Protein AF-A0A9E2HBA7-F1 (afdb_monomer)

Secondary structure (DSSP, 8-state):
--GGGGEEEEEETTEEEEEE---SSHHHHHHHHHHHHHHHHHHHHHHHHHHHH-TT--HHHHHHHHHHHHHHHHHHHHHHHHHHHHHHHHHHHHHHHHHHHHHHHH--

pLDDT: mean 90.62, std 9.42, range [51.31, 97.19]

Sequence (108 aa):
MSDDNRVIKVHIFGEDYPIRGDFDNDEDAEQFKQHVLEVARYVDQKMHEIAERSANRTPKNIAVLTVLNVADELLKLKQEREGQLSDFRQLADNLADRIDEKLLSASG

Mean predicted aligned error: 7.45 Å

Solvent-accessible surface area (backbone atoms only — not comparable to full-atom values): 6240 Å² total; per-residue (Å²): 134,65,77,69,83,34,53,47,80,41,73,42,87,93,43,79,44,82,44,77,62,88,66,95,50,72,68,52,44,52,52,49,50,53,50,52,53,51,51,35,52,52,52,29,50,46,36,52,58,50,48,76,76,38,88,93,67,53,72,68,58,37,52,53,51,36,51,51,51,56,50,50,53,52,51,50,55,49,51,54,50,52,52,53,52,50,55,51,49,53,51,51,52,56,51,49,54,55,50,52,53,51,56,58,67,73,75,112

Foldseek 3Di:
DDQVLQWDWAAAPNDIDTDGHDDDDPVVSVVVNVVVNVVRVVLRVQLVVQPVVDPPDDSVVSSVVSVVVVVVVVVVVVVVVVVVVVVVVVVVVVVVVVVVVVVVVVVD

Radius of gyration: 24.05 Å; Cα contacts (8 Å, |Δi|>4): 56; chains: 1; bounding box: 61×29×68 Å

Structure (mmCIF, N/CA/C/O backbone):
data_AF-A0A9E2HBA7-F1
#
_entry.id   AF-A0A9E2HBA7-F1
#
loop_
_atom_site.group_PDB
_atom_site.id
_atom_site.type_symbol
_atom_site.label_atom_id
_atom_site.label_alt_id
_atom_site.label_comp_id
_atom_site.label_asym_id
_atom_site.label_entity_id
_atom_site.label_seq_id
_atom_site.pdbx_PDB_ins_code
_atom_site.Cartn_x
_atom_site.Cartn_y
_atom_site.Cartn_z
_atom_site.occupancy
_atom_site.B_iso_or_equiv
_atom_site.auth_seq_id
_atom_site.auth_comp_id
_atom_site.auth_asym_id
_atom_site.auth_atom_id
_atom_site.pdbx_PDB_model_num
ATOM 1 N N . MET A 1 1 ? 24.993 16.501 6.625 1.00 53.78 1 MET A N 1
ATOM 2 C CA . MET A 1 1 ? 24.444 15.321 5.931 1.00 53.78 1 MET A CA 1
ATOM 3 C C . MET A 1 1 ? 24.306 15.674 4.460 1.00 53.78 1 MET A C 1
ATOM 5 O O . MET A 1 1 ? 23.667 16.675 4.166 1.00 53.78 1 MET A O 1
ATOM 9 N N . SER A 1 2 ? 24.980 14.958 3.561 1.00 57.50 2 SER A N 1
ATOM 10 C CA . SER A 1 2 ? 24.889 15.209 2.114 1.00 57.50 2 SER A CA 1
ATOM 11 C C . SER A 1 2 ? 23.561 14.678 1.566 1.00 57.50 2 SER A C 1
ATOM 13 O O . SER A 1 2 ? 23.094 13.637 2.025 1.00 57.50 2 SER A O 1
ATOM 15 N N . ASP A 1 3 ? 22.982 15.366 0.580 1.00 63.34 3 ASP A N 1
ATOM 16 C CA . ASP A 1 3 ? 21.692 15.030 -0.051 1.00 63.34 3 ASP A CA 1
ATOM 17 C C . ASP A 1 3 ? 21.604 13.576 -0.564 1.00 63.34 3 ASP A C 1
ATOM 19 O O . ASP A 1 3 ? 20.527 12.983 -0.564 1.00 63.34 3 ASP A O 1
ATOM 23 N N . ASP A 1 4 ? 22.736 12.974 -0.941 1.00 67.94 4 ASP A N 1
ATOM 24 C CA . ASP A 1 4 ? 22.803 11.592 -1.434 1.00 67.94 4 ASP A CA 1
ATOM 25 C C . ASP A 1 4 ? 22.456 10.541 -0.370 1.00 67.94 4 ASP A C 1
ATOM 27 O O . ASP A 1 4 ? 21.918 9.490 -0.710 1.00 67.94 4 ASP A O 1
ATOM 31 N N . ASN A 1 5 ? 22.687 10.818 0.922 1.00 70.88 5 ASN A N 1
AT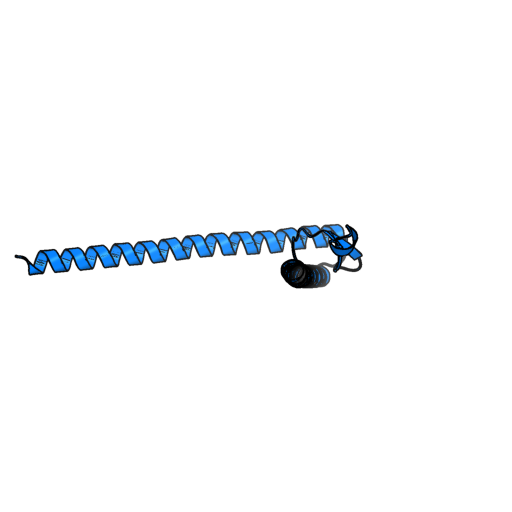OM 32 C CA . ASN A 1 5 ? 22.341 9.871 1.993 1.00 70.88 5 ASN A CA 1
ATOM 33 C C . ASN A 1 5 ? 20.827 9.820 2.272 1.00 70.88 5 ASN A C 1
ATOM 35 O O . ASN A 1 5 ? 20.367 9.022 3.082 1.00 70.88 5 ASN A O 1
ATOM 39 N N . ARG A 1 6 ? 20.048 10.684 1.607 1.00 86.62 6 ARG A N 1
ATOM 40 C CA . ARG A 1 6 ? 18.586 10.739 1.701 1.00 86.62 6 ARG A CA 1
ATOM 41 C C . ARG A 1 6 ? 17.880 10.028 0.551 1.00 86.62 6 ARG A C 1
ATOM 43 O O . ARG A 1 6 ? 16.655 10.056 0.492 1.00 86.62 6 ARG A O 1
ATOM 50 N N . VAL A 1 7 ? 18.616 9.406 -0.371 1.00 90.81 7 VAL A N 1
ATOM 51 C CA . VAL A 1 7 ? 18.039 8.727 -1.537 1.00 90.81 7 VAL A CA 1
ATOM 52 C C . VAL A 1 7 ? 18.249 7.223 -1.441 1.00 90.81 7 VAL A C 1
ATOM 54 O O . VAL A 1 7 ? 19.369 6.732 -1.327 1.00 90.81 7 VAL A O 1
ATOM 57 N N . ILE A 1 8 ? 17.154 6.480 -1.555 1.00 92.81 8 ILE A N 1
ATOM 58 C CA . ILE A 1 8 ? 17.121 5.021 -1.532 1.00 92.81 8 ILE A CA 1
ATOM 59 C C . ILE A 1 8 ? 16.681 4.541 -2.903 1.00 92.81 8 ILE A C 1
ATOM 61 O O . ILE A 1 8 ? 15.644 4.958 -3.409 1.00 92.81 8 ILE A O 1
ATOM 65 N N . LYS A 1 9 ? 17.468 3.661 -3.518 1.00 94.44 9 LYS A N 1
ATOM 66 C CA . LYS A 1 9 ? 17.089 3.027 -4.781 1.00 94.44 9 LYS A CA 1
ATOM 67 C C . LYS A 1 9 ? 16.303 1.758 -4.492 1.00 94.44 9 LYS A C 1
ATOM 69 O O . LYS A 1 9 ? 16.786 0.893 -3.764 1.00 94.44 9 LYS A O 1
ATOM 74 N N . VAL A 1 10 ? 15.118 1.656 -5.077 1.00 96.62 10 VAL A N 1
ATOM 75 C CA . VAL A 1 10 ? 14.290 0.448 -5.054 1.00 96.62 10 VAL A CA 1
ATOM 76 C C . VAL A 1 10 ? 14.170 -0.114 -6.462 1.00 96.62 10 VAL A C 1
ATOM 78 O O . VAL A 1 10 ? 14.117 0.653 -7.418 1.00 96.62 10 VAL A O 1
ATOM 81 N N . HIS A 1 11 ? 14.114 -1.436 -6.583 1.00 95.75 11 HIS A N 1
ATOM 82 C CA . HIS A 1 11 ? 13.899 -2.126 -7.851 1.00 95.75 11 HIS A CA 1
ATOM 83 C C . HIS A 1 11 ? 12.459 -2.635 -7.897 1.00 95.75 11 HIS A C 1
ATOM 85 O O . HIS A 1 11 ? 12.057 -3.384 -7.006 1.00 95.75 11 HIS A O 1
ATOM 91 N N . ILE A 1 12 ? 11.677 -2.193 -8.881 1.00 96.81 12 ILE A N 1
ATOM 92 C CA . ILE A 1 12 ? 10.263 -2.547 -9.030 1.00 96.81 12 ILE A CA 1
ATOM 93 C C . ILE A 1 12 ? 9.999 -2.865 -10.499 1.00 96.81 12 ILE A C 1
ATOM 95 O O . ILE A 1 12 ? 10.188 -2.019 -11.372 1.00 96.81 12 ILE A O 1
ATOM 99 N N . PHE A 1 13 ? 9.536 -4.081 -10.770 1.00 95.19 13 PHE A N 1
ATOM 100 C CA . PHE A 1 13 ? 9.097 -4.550 -12.082 1.00 95.19 13 PHE A CA 1
ATOM 101 C C . PHE A 1 13 ? 10.119 -4.303 -13.206 1.00 95.19 13 PHE A C 1
ATOM 103 O O . PHE A 1 13 ? 9.773 -3.896 -14.317 1.00 95.19 13 PHE A O 1
ATOM 110 N N . GLY A 1 14 ? 11.397 -4.550 -12.908 1.00 93.06 14 GLY A N 1
ATOM 111 C CA . GLY A 1 14 ? 12.506 -4.407 -13.853 1.00 93.06 14 GLY A CA 1
ATOM 112 C C . GLY A 1 14 ? 13.086 -2.995 -13.973 1.00 93.06 14 GLY A C 1
ATOM 113 O O . GLY A 1 14 ? 14.016 -2.805 -14.756 1.00 93.06 14 GLY A O 1
ATOM 114 N N . GLU A 1 15 ? 12.588 -2.020 -13.209 1.00 94.81 15 GLU A N 1
ATOM 115 C CA . GLU A 1 15 ? 13.074 -0.637 -13.220 1.00 94.81 15 GLU A CA 1
ATOM 116 C C . GLU A 1 15 ? 13.547 -0.177 -11.832 1.00 94.81 15 GLU A C 1
ATOM 118 O O . GLU A 1 15 ? 12.966 -0.527 -10.804 1.00 94.81 15 GLU A O 1
ATOM 123 N N . ASP A 1 16 ? 14.610 0.634 -11.805 1.00 95.69 16 ASP A N 1
ATOM 124 C CA . ASP A 1 16 ? 15.132 1.243 -10.579 1.00 95.69 16 ASP A CA 1
ATOM 125 C C . ASP A 1 16 ? 14.517 2.628 -10.352 1.00 95.69 16 ASP A C 1
ATOM 127 O O . ASP A 1 16 ? 14.602 3.512 -11.209 1.00 95.69 16 ASP A O 1
ATOM 131 N N . TYR A 1 17 ? 13.979 2.854 -9.155 1.00 94.50 17 TYR A N 1
ATOM 132 C CA . TYR A 1 17 ? 13.368 4.117 -8.751 1.00 94.50 17 TYR A CA 1
ATOM 133 C C . TYR A 1 17 ? 14.119 4.742 -7.565 1.00 94.50 17 TYR A C 1
ATOM 135 O O . TYR A 1 17 ? 14.287 4.091 -6.530 1.00 94.50 17 TYR A O 1
ATOM 143 N N . PRO A 1 18 ? 14.572 6.006 -7.669 1.00 95.06 18 PRO A N 1
ATOM 144 C CA . PRO A 1 18 ? 15.133 6.735 -6.539 1.00 95.06 18 PRO A CA 1
ATOM 145 C C . PRO A 1 18 ? 14.013 7.330 -5.674 1.00 95.06 18 PRO A C 1
ATOM 147 O O . PRO A 1 18 ? 13.247 8.179 -6.126 1.00 95.06 18 PRO A O 1
ATOM 150 N N . ILE A 1 19 ? 13.946 6.919 -4.411 1.00 94.38 19 ILE A N 1
ATOM 151 C CA . ILE A 1 19 ? 13.006 7.429 -3.411 1.00 94.38 19 ILE A CA 1
ATOM 152 C C . ILE A 1 19 ? 13.765 8.326 -2.441 1.00 94.38 19 ILE A C 1
ATOM 154 O O . ILE A 1 19 ? 14.740 7.898 -1.825 1.00 94.38 19 ILE A O 1
ATOM 158 N N . ARG A 1 20 ? 13.325 9.578 -2.308 1.00 93.06 20 ARG A N 1
ATOM 159 C CA . ARG A 1 20 ? 13.923 10.541 -1.380 1.00 93.06 20 ARG A CA 1
ATOM 160 C C . ARG A 1 20 ? 13.180 10.507 -0.049 1.00 93.06 20 ARG A C 1
ATOM 162 O O . ARG A 1 20 ? 11.959 10.632 -0.039 1.00 93.06 20 ARG A O 1
ATOM 169 N N . GLY A 1 21 ? 13.916 10.344 1.041 1.00 90.12 21 GLY A N 1
ATOM 170 C CA . GLY A 1 21 ? 13.404 10.453 2.401 1.00 90.12 21 GLY A CA 1
ATOM 171 C C . GLY A 1 21 ? 13.744 11.787 3.044 1.00 90.12 21 GLY A C 1
ATOM 172 O O . GLY A 1 21 ? 14.677 12.479 2.629 1.00 90.12 21 GLY A O 1
ATOM 173 N N . ASP A 1 22 ? 12.971 12.125 4.067 1.00 88.88 22 ASP A N 1
ATOM 174 C CA . ASP A 1 22 ? 13.242 13.244 4.957 1.00 88.88 22 ASP A CA 1
ATOM 175 C C . ASP A 1 22 ? 13.362 12.701 6.378 1.00 88.88 22 ASP A C 1
ATOM 177 O O . ASP A 1 22 ? 12.448 12.048 6.878 1.00 88.88 22 ASP A O 1
ATOM 181 N N . PHE A 1 23 ? 14.537 12.879 6.968 1.00 88.44 23 PHE A N 1
ATOM 182 C CA . PHE A 1 23 ? 14.883 12.364 8.285 1.00 88.44 23 PHE A CA 1
ATOM 183 C C . PHE A 1 23 ? 16.008 13.202 8.892 1.00 88.44 23 PHE A C 1
ATOM 185 O O . PHE A 1 23 ? 16.910 13.690 8.188 1.00 88.44 23 PHE A O 1
ATOM 192 N N . ASP A 1 24 ? 15.929 13.362 10.211 1.00 86.12 24 ASP A N 1
ATOM 193 C CA . ASP A 1 24 ? 16.782 14.260 10.993 1.00 86.12 24 ASP A CA 1
ATOM 194 C C . ASP A 1 24 ? 17.918 13.528 11.717 1.00 86.12 24 ASP A C 1
ATOM 196 O O . ASP A 1 24 ? 18.913 14.148 12.098 1.00 86.12 24 ASP A O 1
ATOM 200 N N . ASN A 1 25 ? 17.802 12.210 11.881 1.00 88.12 25 ASN A N 1
ATOM 201 C CA . ASN A 1 25 ? 18.791 11.362 12.539 1.00 88.12 25 ASN A CA 1
ATOM 202 C C . ASN A 1 25 ? 18.951 10.012 11.812 1.00 88.12 25 ASN A C 1
ATOM 204 O O . ASN A 1 25 ? 18.197 9.675 10.896 1.00 88.12 25 ASN A O 1
ATOM 208 N N . ASP A 1 26 ? 19.968 9.252 12.219 1.00 88.12 26 ASP A N 1
ATOM 209 C CA . ASP A 1 26 ? 20.328 7.983 11.580 1.00 88.12 26 ASP A CA 1
ATOM 210 C C . ASP A 1 26 ? 19.323 6.853 11.887 1.00 88.12 26 ASP A C 1
ATOM 212 O O . ASP A 1 26 ? 19.152 5.944 11.075 1.00 88.12 26 ASP A O 1
ATOM 216 N N . GLU A 1 27 ? 18.623 6.908 13.025 1.00 91.50 27 GLU A N 1
ATOM 217 C CA . GLU A 1 27 ? 17.604 5.912 13.389 1.00 91.50 27 GLU A CA 1
ATOM 218 C C . GLU A 1 27 ? 16.371 6.018 12.478 1.00 91.50 27 GLU A C 1
ATOM 220 O O . GLU A 1 27 ? 15.888 5.008 11.959 1.00 91.50 27 GLU A O 1
ATOM 225 N N . ASP A 1 28 ? 15.905 7.242 12.226 1.00 91.44 28 ASP A N 1
ATOM 226 C CA . ASP A 1 28 ? 14.804 7.539 11.308 1.00 91.44 28 ASP A CA 1
ATOM 227 C C . ASP A 1 28 ? 15.169 7.175 9.863 1.00 91.44 28 ASP A C 1
ATOM 229 O O . ASP A 1 28 ? 14.325 6.679 9.112 1.00 91.44 28 ASP A O 1
ATOM 233 N N . ALA A 1 29 ? 16.437 7.355 9.474 1.00 91.00 29 ALA A N 1
ATOM 234 C CA . ALA A 1 29 ? 16.937 6.956 8.159 1.00 91.00 29 ALA A CA 1
ATOM 235 C C . ALA A 1 29 ? 16.821 5.439 7.935 1.00 91.00 29 ALA A C 1
ATOM 237 O O . ALA A 1 29 ? 16.350 4.997 6.881 1.00 91.00 29 ALA A O 1
ATOM 238 N N . GLU A 1 30 ? 17.213 4.629 8.925 1.00 91.56 30 GLU A N 1
ATOM 239 C CA . GLU A 1 30 ? 17.106 3.169 8.838 1.00 91.56 30 GLU A CA 1
ATOM 240 C C . GLU A 1 30 ? 15.646 2.695 8.859 1.00 91.56 30 GLU A C 1
ATOM 242 O O . GLU A 1 30 ? 15.281 1.823 8.065 1.00 91.56 30 GLU A O 1
ATOM 247 N N . GLN A 1 31 ? 14.778 3.302 9.676 1.00 92.88 31 GLN A N 1
ATOM 248 C CA . GLN A 1 31 ? 13.340 2.995 9.665 1.00 92.88 31 GLN A CA 1
ATOM 249 C C . GLN A 1 31 ? 12.693 3.338 8.319 1.00 92.88 31 GLN A C 1
ATOM 251 O O . GLN A 1 31 ? 11.976 2.515 7.744 1.00 92.88 31 GLN A O 1
ATOM 256 N N . PHE A 1 32 ? 12.984 4.523 7.775 1.00 93.44 32 PHE A N 1
ATOM 257 C CA . PHE A 1 32 ? 12.502 4.936 6.459 1.00 93.44 32 PHE A CA 1
ATOM 258 C C . PHE A 1 32 ? 12.958 3.958 5.373 1.00 93.44 32 PHE A C 1
ATOM 260 O O . PHE A 1 32 ? 12.159 3.528 4.540 1.00 93.44 32 PHE A O 1
ATOM 267 N N . LYS A 1 33 ? 14.229 3.549 5.408 1.00 93.62 33 LYS A N 1
ATOM 268 C CA . LYS A 1 33 ? 14.786 2.579 4.465 1.00 93.62 33 LYS A CA 1
ATOM 269 C C . LYS A 1 33 ? 14.098 1.229 4.529 1.00 93.62 33 LYS A C 1
ATOM 271 O O . LYS A 1 33 ? 13.734 0.697 3.481 1.00 93.62 33 LYS A O 1
ATOM 276 N N . GLN A 1 34 ? 13.903 0.686 5.726 1.00 94.50 34 GLN A N 1
ATOM 277 C CA . GLN A 1 34 ? 13.187 -0.576 5.908 1.00 94.50 34 GLN A CA 1
ATOM 278 C C . GLN A 1 34 ? 11.759 -0.480 5.368 1.00 94.50 34 GLN A C 1
ATOM 280 O O . GLN A 1 34 ? 11.344 -1.336 4.587 1.00 94.50 34 GLN A O 1
ATOM 285 N N . HIS A 1 35 ? 11.047 0.598 5.702 1.00 95.25 35 HIS A N 1
ATOM 286 C CA . HIS A 1 35 ? 9.680 0.821 5.246 1.00 95.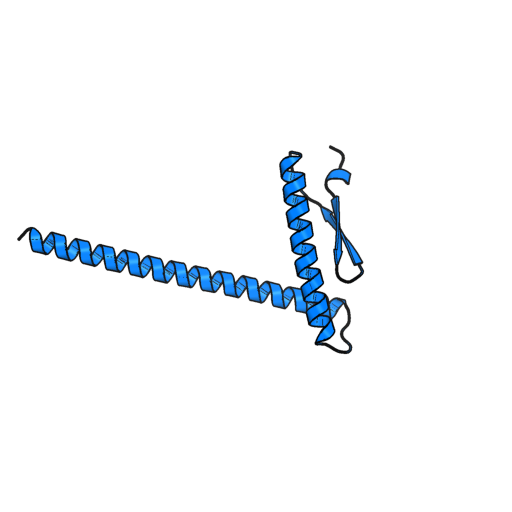25 35 HIS A CA 1
ATOM 287 C C . HIS A 1 35 ? 9.579 0.929 3.717 1.00 95.25 35 HIS A C 1
ATOM 289 O O . HIS A 1 35 ? 8.762 0.254 3.092 1.00 95.25 35 HIS A O 1
ATOM 295 N N . VAL A 1 36 ? 10.438 1.734 3.087 1.00 95.75 36 VAL A N 1
ATOM 296 C CA . VAL A 1 36 ? 10.448 1.916 1.627 1.00 95.75 36 VAL A CA 1
ATOM 297 C C . VAL A 1 36 ? 10.770 0.612 0.898 1.00 95.75 36 VAL A C 1
ATOM 299 O O . VAL A 1 36 ? 10.126 0.302 -0.105 1.00 95.75 36 VAL A O 1
ATOM 302 N N . LEU A 1 37 ? 11.724 -0.177 1.401 1.00 95.94 37 LEU A N 1
ATOM 303 C CA . LEU A 1 37 ? 12.050 -1.487 0.829 1.00 95.94 37 LEU A CA 1
ATOM 304 C C . LEU A 1 37 ? 10.881 -2.471 0.951 1.00 95.94 37 LEU A C 1
ATOM 306 O O . LEU A 1 37 ? 10.614 -3.227 0.016 1.00 95.94 37 LEU A O 1
ATOM 310 N N . GLU A 1 38 ? 10.164 -2.455 2.075 1.00 97.00 38 GLU A N 1
ATOM 311 C CA . GLU A 1 38 ? 8.983 -3.293 2.270 1.00 97.00 38 GLU A CA 1
ATOM 312 C C . GLU A 1 38 ? 7.856 -2.925 1.298 1.00 97.00 38 GLU A C 1
ATOM 314 O O . GLU A 1 38 ? 7.302 -3.808 0.638 1.00 97.00 38 GLU A O 1
ATOM 319 N N . VAL A 1 39 ? 7.561 -1.629 1.156 1.00 96.12 39 VAL A N 1
ATOM 320 C CA . VAL A 1 39 ? 6.554 -1.131 0.209 1.00 96.12 39 VAL A CA 1
ATOM 321 C C . VAL A 1 39 ? 6.941 -1.477 -1.228 1.00 96.12 39 VAL A C 1
ATOM 323 O O . VAL A 1 39 ? 6.103 -1.968 -1.983 1.00 96.12 39 VAL A O 1
ATOM 326 N N . ALA A 1 40 ? 8.206 -1.284 -1.610 1.00 96.94 40 ALA A N 1
ATOM 327 C CA . ALA A 1 40 ? 8.685 -1.630 -2.945 1.00 96.94 40 ALA A CA 1
ATOM 328 C C . ALA A 1 40 ? 8.520 -3.125 -3.243 1.00 96.94 40 ALA A C 1
ATOM 330 O O . ALA A 1 40 ? 7.986 -3.480 -4.291 1.00 96.94 40 ALA A O 1
ATOM 331 N N . ARG A 1 41 ? 8.889 -3.994 -2.292 1.00 97.19 41 ARG A N 1
ATOM 332 C CA . ARG A 1 41 ? 8.699 -5.447 -2.406 1.00 97.19 41 ARG A CA 1
ATOM 333 C C . ARG A 1 41 ? 7.225 -5.816 -2.582 1.00 97.19 41 ARG A C 1
ATOM 335 O O . ARG A 1 41 ? 6.906 -6.685 -3.387 1.00 97.19 41 ARG A O 1
ATOM 342 N N . TYR A 1 42 ? 6.329 -5.163 -1.843 1.00 96.75 42 TYR A N 1
ATOM 343 C CA . TYR A 1 42 ? 4.891 -5.397 -1.964 1.00 96.75 42 TYR A CA 1
ATOM 344 C C . TYR A 1 42 ? 4.356 -5.016 -3.350 1.00 96.75 42 TYR A C 1
ATOM 346 O O . TYR A 1 42 ? 3.623 -5.785 -3.975 1.00 96.75 42 TYR A O 1
ATOM 354 N N . VAL A 1 43 ? 4.742 -3.837 -3.846 1.00 96.56 43 VAL A N 1
ATOM 355 C CA . VAL A 1 43 ? 4.332 -3.349 -5.170 1.00 96.56 43 VAL A CA 1
ATOM 356 C C . VAL A 1 43 ? 4.882 -4.246 -6.278 1.00 96.56 43 VAL A C 1
ATOM 358 O O . VAL A 1 43 ? 4.128 -4.615 -7.178 1.00 96.56 43 VAL A O 1
ATOM 361 N N . ASP A 1 44 ? 6.156 -4.629 -6.195 1.00 97.06 44 ASP A N 1
ATOM 362 C CA . ASP A 1 44 ? 6.813 -5.524 -7.150 1.00 97.06 44 ASP A CA 1
ATOM 363 C C . ASP A 1 44 ? 6.081 -6.870 -7.257 1.00 97.06 44 ASP A C 1
ATOM 365 O O . ASP A 1 44 ? 5.661 -7.276 -8.345 1.00 97.06 44 ASP A O 1
ATOM 369 N N . GLN A 1 45 ? 5.795 -7.497 -6.111 1.00 96.69 45 GLN A N 1
ATOM 370 C CA . GLN A 1 45 ? 5.034 -8.743 -6.056 1.00 96.69 45 GLN A CA 1
ATOM 371 C C . GLN A 1 45 ? 3.644 -8.592 -6.698 1.00 96.69 45 GLN A C 1
ATOM 373 O O . GLN A 1 45 ? 3.267 -9.399 -7.549 1.00 96.69 45 GLN A O 1
ATOM 378 N N . LYS A 1 46 ? 2.889 -7.539 -6.354 1.00 95.38 46 LYS A N 1
ATOM 379 C CA . LYS A 1 46 ? 1.562 -7.274 -6.946 1.00 95.38 46 LYS A CA 1
ATOM 380 C C . LYS A 1 46 ? 1.630 -7.085 -8.462 1.00 95.38 46 LYS A C 1
ATOM 382 O O . LYS A 1 46 ? 0.753 -7.565 -9.180 1.00 95.38 46 LYS A O 1
ATOM 387 N N . MET A 1 47 ? 2.645 -6.377 -8.962 1.00 96.06 47 MET A N 1
ATOM 388 C CA . MET A 1 47 ? 2.834 -6.185 -10.402 1.00 96.06 47 MET A CA 1
ATOM 389 C C . MET A 1 47 ? 3.106 -7.515 -11.110 1.00 96.06 47 MET A C 1
ATOM 391 O O . MET A 1 47 ? 2.502 -7.769 -12.154 1.00 96.06 47 MET A O 1
ATOM 395 N N . HIS A 1 48 ? 3.935 -8.384 -10.527 1.00 95.50 48 HIS A N 1
ATOM 396 C CA . HIS A 1 48 ? 4.176 -9.729 -11.049 1.00 95.50 48 HIS A CA 1
ATOM 397 C C . HIS A 1 48 ? 2.906 -10.595 -11.049 1.00 95.50 48 HIS A C 1
ATOM 399 O O . HIS A 1 48 ? 2.567 -11.166 -12.086 1.00 95.50 48 HIS A O 1
ATOM 405 N N . GLU A 1 49 ? 2.131 -10.609 -9.961 1.00 94.12 49 GLU A N 1
ATOM 406 C CA . GLU A 1 49 ? 0.855 -11.341 -9.883 1.00 94.12 49 GLU A CA 1
ATOM 407 C C . GLU A 1 49 ? -0.160 -10.883 -10.951 1.00 94.12 49 GLU A C 1
ATOM 409 O O . GLU A 1 49 ? -0.881 -11.692 -11.544 1.00 94.12 49 GLU A O 1
ATOM 414 N N . ILE A 1 50 ? -0.233 -9.575 -11.218 1.00 93.12 50 ILE A N 1
ATOM 415 C CA . ILE A 1 50 ? -1.121 -9.012 -12.247 1.00 93.12 50 ILE A CA 1
ATOM 416 C C . ILE A 1 50 ? -0.621 -9.353 -13.654 1.00 93.12 50 ILE A C 1
ATOM 418 O O . ILE A 1 50 ? -1.440 -9.636 -14.540 1.00 93.12 50 ILE A O 1
ATOM 422 N N . ALA A 1 51 ? 0.699 -9.336 -13.861 1.00 93.06 51 ALA A N 1
ATOM 423 C CA . ALA A 1 51 ? 1.331 -9.691 -15.127 1.00 93.06 51 ALA A CA 1
ATOM 424 C C . ALA A 1 51 ? 1.052 -11.153 -15.505 1.00 93.06 51 ALA A C 1
ATOM 426 O O . ALA A 1 51 ? 0.664 -11.423 -16.640 1.00 93.06 51 ALA A O 1
ATOM 427 N N . GLU A 1 52 ? 1.153 -12.080 -14.547 1.00 91.69 52 GLU A N 1
ATOM 428 C CA . GLU A 1 52 ? 0.865 -13.507 -14.756 1.00 91.69 52 GLU A CA 1
ATOM 429 C C . GLU A 1 52 ? -0.578 -13.763 -15.210 1.00 91.69 52 GLU A C 1
ATOM 431 O O . GLU A 1 52 ? -0.842 -14.645 -16.027 1.00 91.69 52 GLU A O 1
ATOM 436 N N . ARG A 1 53 ? -1.529 -12.965 -14.714 1.00 86.88 53 ARG A N 1
ATOM 437 C CA . ARG A 1 53 ? -2.960 -13.103 -15.033 1.00 86.88 53 ARG A CA 1
ATOM 438 C C . ARG A 1 53 ? -3.371 -12.398 -16.327 1.00 86.88 53 ARG A C 1
ATOM 440 O O . ARG A 1 53 ? -4.504 -12.568 -16.776 1.00 86.88 53 ARG A O 1
ATOM 447 N N . SER A 1 54 ? -2.492 -11.588 -16.916 1.00 74.62 54 SER A N 1
ATOM 448 C CA . SER A 1 54 ? -2.834 -10.687 -18.018 1.00 74.62 54 SER A CA 1
ATOM 449 C C . SER A 1 54 ? -1.872 -10.831 -19.194 1.00 74.62 54 SER A C 1
ATOM 451 O O . SER A 1 54 ? -0.891 -10.098 -19.299 1.00 74.62 54 SER A O 1
ATOM 453 N N . ALA A 1 55 ? -2.194 -11.707 -20.149 1.00 69.69 55 ALA A N 1
ATOM 454 C CA . ALA A 1 55 ? -1.460 -11.751 -21.412 1.00 69.69 55 ALA A CA 1
ATOM 455 C C . ALA A 1 55 ? -1.589 -10.406 -22.168 1.00 69.69 55 ALA A C 1
ATOM 457 O O . ALA A 1 55 ? -2.689 -9.872 -22.319 1.00 69.69 55 ALA A O 1
ATOM 458 N N . ASN A 1 56 ? -0.466 -9.880 -22.672 1.00 74.06 56 ASN A N 1
ATOM 459 C CA . ASN A 1 56 ? -0.367 -8.729 -23.589 1.00 74.06 56 ASN A CA 1
ATOM 460 C C . ASN A 1 56 ? -0.668 -7.322 -23.024 1.00 74.06 56 ASN A C 1
ATOM 462 O O . ASN A 1 56 ? -1.033 -6.422 -23.785 1.00 74.06 56 ASN A O 1
ATOM 466 N N . ARG A 1 57 ? -0.491 -7.075 -21.719 1.00 83.50 57 ARG A N 1
ATOM 467 C CA . ARG A 1 57 ? -0.548 -5.705 -21.164 1.00 83.50 57 ARG A CA 1
ATOM 468 C C . ARG A 1 57 ? 0.834 -5.053 -21.118 1.00 83.50 57 ARG A C 1
ATOM 470 O O . ARG A 1 57 ? 1.836 -5.710 -20.868 1.00 83.50 57 ARG A O 1
ATOM 477 N N . THR A 1 58 ? 0.880 -3.739 -21.333 1.00 91.56 58 THR A N 1
ATOM 478 C CA . THR A 1 58 ? 2.110 -2.949 -21.172 1.00 91.56 58 THR A CA 1
ATOM 479 C C . THR A 1 58 ? 2.477 -2.805 -19.686 1.00 91.56 58 THR A C 1
ATOM 481 O O . THR A 1 58 ? 1.564 -2.773 -18.852 1.00 91.56 58 THR A O 1
ATOM 484 N N . PRO A 1 59 ? 3.767 -2.623 -19.333 1.00 91.38 59 PRO A N 1
ATOM 485 C CA . PRO A 1 59 ? 4.195 -2.367 -17.951 1.00 91.38 59 PRO A CA 1
ATOM 486 C C . PRO A 1 59 ? 3.438 -1.212 -17.286 1.00 91.38 59 PRO A C 1
ATOM 488 O O . PRO A 1 59 ? 2.998 -1.319 -16.147 1.00 91.38 59 PRO A O 1
ATOM 491 N N . LYS A 1 60 ? 3.162 -0.141 -18.042 1.00 92.75 60 LYS A N 1
ATOM 492 C CA . LYS A 1 60 ? 2.347 0.990 -17.578 1.00 92.75 60 LYS A CA 1
ATOM 493 C C . LYS A 1 60 ? 0.930 0.572 -17.175 1.00 92.75 60 LYS A C 1
ATOM 495 O O . LYS A 1 60 ? 0.432 1.013 -16.144 1.00 92.75 60 LYS A O 1
ATOM 500 N 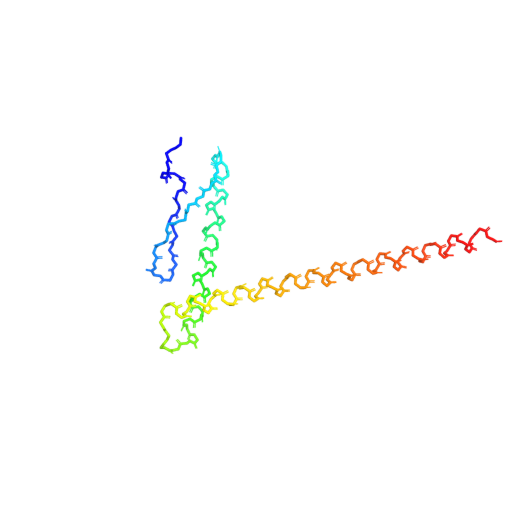N . ASN A 1 61 ? 0.268 -0.267 -17.974 1.00 93.50 61 ASN A N 1
ATOM 501 C CA . ASN A 1 61 ? -1.076 -0.747 -17.650 1.00 93.50 61 ASN A CA 1
ATOM 502 C C . ASN A 1 61 ? -1.062 -1.663 -16.421 1.00 93.50 61 ASN A C 1
ATOM 504 O O . ASN A 1 61 ? -1.999 -1.614 -15.630 1.00 93.50 61 ASN A O 1
ATOM 508 N N . ILE A 1 62 ? -0.009 -2.468 -16.255 1.00 94.75 62 ILE A N 1
ATOM 509 C CA . ILE A 1 62 ? 0.195 -3.292 -15.057 1.00 94.75 62 ILE A CA 1
ATOM 510 C C . ILE A 1 62 ? 0.355 -2.386 -13.831 1.00 94.75 62 ILE A C 1
ATOM 512 O O . ILE A 1 62 ? -0.384 -2.557 -12.870 1.00 94.75 62 ILE A O 1
ATOM 516 N N . ALA A 1 63 ? 1.204 -1.355 -13.900 1.00 94.44 63 ALA A N 1
ATOM 517 C CA . ALA A 1 63 ? 1.399 -0.397 -12.811 1.00 94.44 63 ALA A CA 1
ATOM 518 C C . ALA A 1 63 ? 0.092 0.302 -12.400 1.00 94.44 63 ALA A C 1
ATOM 520 O O . ALA A 1 63 ? -0.233 0.363 -11.217 1.00 94.44 63 ALA A O 1
ATOM 521 N N . VAL A 1 64 ? -0.702 0.779 -13.367 1.00 95.56 64 VAL A N 1
ATOM 522 C CA . VAL A 1 64 ? -2.004 1.409 -13.080 1.00 95.56 64 VAL A CA 1
ATOM 523 C C . VAL A 1 64 ? -2.964 0.422 -12.409 1.00 95.56 64 VAL A C 1
ATOM 525 O O . VAL A 1 64 ? -3.641 0.791 -11.453 1.00 95.56 64 VAL A O 1
ATOM 528 N N . LEU A 1 65 ? -3.015 -0.835 -12.861 1.00 94.44 65 LEU A N 1
ATOM 529 C CA . LEU A 1 65 ? -3.851 -1.862 -12.230 1.00 94.44 65 LEU A CA 1
ATOM 530 C C . LEU A 1 65 ? -3.391 -2.200 -10.811 1.00 94.44 65 LEU A C 1
ATOM 532 O O . LEU A 1 65 ? -4.239 -2.370 -9.935 1.00 94.44 65 LEU A O 1
ATOM 536 N N . THR A 1 66 ? -2.078 -2.258 -10.579 1.00 95.88 66 THR A N 1
ATOM 537 C CA . THR A 1 66 ? -1.502 -2.438 -9.245 1.00 95.88 66 THR A CA 1
ATOM 538 C C . THR A 1 66 ? -1.927 -1.306 -8.324 1.00 95.88 66 THR A C 1
ATOM 540 O O . THR A 1 66 ? -2.451 -1.571 -7.247 1.00 95.88 66 THR A O 1
ATOM 543 N N . VAL A 1 67 ? -1.792 -0.052 -8.765 1.00 96.12 67 VAL A N 1
ATOM 544 C CA . VAL A 1 67 ? -2.225 1.120 -7.988 1.00 96.12 67 VAL A CA 1
ATOM 545 C C . VAL A 1 67 ? -3.717 1.044 -7.664 1.00 96.12 67 VAL A C 1
ATOM 547 O O . VAL A 1 67 ? -4.097 1.278 -6.521 1.00 96.12 67 VAL A O 1
ATOM 550 N N . LEU A 1 68 ? -4.561 0.675 -8.633 1.00 96.12 68 LEU A N 1
ATOM 551 C CA . LEU A 1 68 ? -6.000 0.520 -8.402 1.00 96.12 68 LEU A CA 1
ATOM 552 C C . LEU A 1 68 ? -6.314 -0.591 -7.390 1.00 96.12 68 LEU A C 1
ATOM 554 O O . LEU A 1 68 ? -7.161 -0.384 -6.528 1.00 96.12 68 LEU A O 1
ATOM 558 N N . ASN A 1 69 ? -5.630 -1.738 -7.464 1.00 94.62 69 ASN A N 1
ATOM 559 C CA . ASN A 1 69 ? -5.812 -2.835 -6.505 1.00 94.62 69 ASN A CA 1
ATOM 560 C C . ASN A 1 69 ? -5.406 -2.414 -5.089 1.00 94.62 69 ASN A C 1
ATOM 562 O O . ASN A 1 69 ? -6.179 -2.588 -4.153 1.00 94.62 69 ASN A O 1
ATOM 566 N N . VAL A 1 70 ? -4.227 -1.811 -4.937 1.00 95.56 70 VAL A N 1
ATOM 567 C CA . VAL A 1 70 ? -3.727 -1.365 -3.627 1.00 95.56 70 VAL A CA 1
ATOM 568 C C . VAL A 1 70 ? -4.607 -0.255 -3.041 1.00 95.56 70 VAL A C 1
ATOM 570 O O . VAL A 1 70 ? -4.883 -0.247 -1.842 1.00 95.56 70 VAL A O 1
ATOM 573 N N . ALA A 1 71 ? -5.090 0.673 -3.872 1.00 96.69 71 ALA A N 1
ATOM 574 C CA . ALA A 1 71 ? -6.011 1.716 -3.431 1.00 96.69 71 ALA A CA 1
ATOM 575 C C . ALA A 1 71 ? -7.366 1.141 -2.984 1.00 96.69 71 ALA A C 1
ATOM 577 O O . ALA A 1 71 ? -7.893 1.574 -1.962 1.00 96.69 71 ALA A O 1
ATOM 578 N N . ASP A 1 72 ? -7.914 0.163 -3.710 1.00 96.38 72 ASP A N 1
ATOM 579 C CA . ASP A 1 72 ? -9.156 -0.524 -3.334 1.00 96.38 72 ASP A CA 1
ATOM 580 C C . ASP A 1 72 ? -9.014 -1.267 -1.994 1.00 96.38 72 ASP A C 1
ATOM 582 O O . ASP A 1 72 ? -9.855 -1.105 -1.110 1.00 96.38 72 ASP A O 1
ATOM 586 N N . GLU A 1 73 ? -7.912 -1.998 -1.794 1.00 95.06 73 GLU A N 1
ATOM 587 C CA . GLU A 1 73 ? -7.587 -2.657 -0.519 1.00 95.06 73 GLU A CA 1
ATOM 588 C C . GLU A 1 73 ? -7.529 -1.653 0.641 1.00 95.06 73 GLU A C 1
ATOM 590 O O . GLU A 1 73 ? -8.139 -1.868 1.691 1.00 95.06 73 GLU A O 1
ATOM 595 N N . LEU A 1 74 ? -6.852 -0.518 0.443 1.00 95.75 74 LEU A N 1
ATOM 596 C CA . LEU A 1 74 ? -6.762 0.540 1.448 1.00 95.75 74 LEU A CA 1
ATOM 597 C C . LEU A 1 74 ? -8.135 1.139 1.785 1.00 95.75 74 LEU A C 1
ATOM 599 O O . LEU A 1 74 ? -8.418 1.409 2.954 1.00 95.75 74 LEU A O 1
ATOM 603 N N . LEU A 1 75 ? -8.976 1.390 0.779 1.00 96.56 75 LEU A N 1
ATOM 604 C CA . LEU A 1 75 ? -10.306 1.964 0.986 1.00 96.56 75 LEU A CA 1
ATOM 605 C C . LEU A 1 75 ? -11.228 0.994 1.729 1.00 96.56 75 LEU A C 1
ATOM 607 O O . LEU A 1 75 ? -11.912 1.419 2.660 1.00 96.56 75 LEU A O 1
ATOM 611 N N . LYS A 1 76 ? -11.191 -0.299 1.391 1.00 96.56 76 LYS A N 1
ATOM 612 C CA . LYS A 1 76 ? -11.936 -1.344 2.109 1.00 96.56 76 LYS A CA 1
ATOM 613 C C . LYS A 1 76 ? -11.502 -1.449 3.568 1.00 96.56 76 LYS A C 1
ATOM 615 O O . LYS A 1 76 ? -12.349 -1.384 4.451 1.00 96.56 76 LYS A O 1
ATOM 620 N N . LEU A 1 77 ? -10.194 -1.480 3.835 1.00 96.25 77 LEU A N 1
ATOM 621 C CA . LEU A 1 77 ? -9.664 -1.507 5.204 1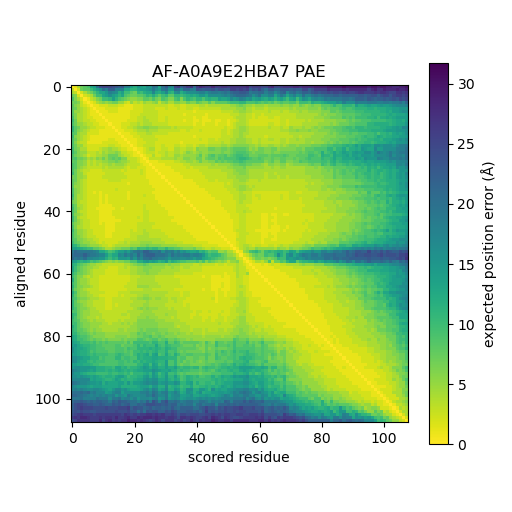.00 96.25 77 LEU A CA 1
ATOM 622 C C . LEU A 1 77 ? -10.090 -0.284 6.033 1.00 96.25 77 LEU A C 1
ATOM 624 O O . LEU A 1 77 ? -10.326 -0.399 7.237 1.00 96.25 77 LEU A O 1
ATOM 628 N N . LYS A 1 78 ? -10.193 0.901 5.416 1.00 95.69 78 LYS A N 1
ATOM 629 C CA . LYS A 1 78 ? -10.709 2.103 6.095 1.00 95.69 78 LYS A CA 1
ATOM 630 C C . LYS A 1 78 ? -12.190 1.964 6.447 1.00 95.69 78 LYS A C 1
ATOM 632 O O . LYS A 1 78 ? -12.554 2.246 7.584 1.00 95.69 78 LYS A O 1
ATOM 637 N N . GLN A 1 79 ? -13.007 1.489 5.510 1.00 95.44 79 GLN A N 1
ATOM 638 C CA . GLN A 1 79 ? -14.438 1.262 5.734 1.00 95.44 79 GLN A CA 1
ATOM 639 C C . GLN A 1 79 ? -14.687 0.211 6.823 1.00 95.44 79 GLN A C 1
ATOM 641 O O . GLN A 1 79 ? -15.508 0.426 7.711 1.00 95.44 79 GLN A O 1
ATOM 646 N N . GLU A 1 80 ? -13.946 -0.898 6.802 1.00 95.81 80 GLU A N 1
ATOM 647 C CA . GLU A 1 80 ? -14.028 -1.945 7.827 1.00 95.81 80 GLU A CA 1
ATOM 648 C C . GLU A 1 80 ? -13.679 -1.402 9.217 1.00 95.81 80 GLU A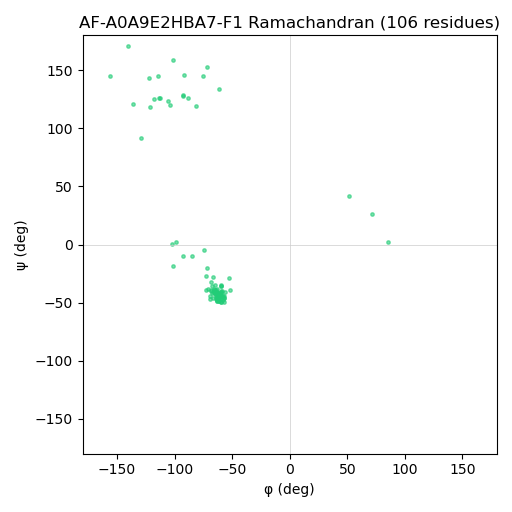 C 1
ATOM 650 O O . GLU A 1 80 ? -14.394 -1.666 10.184 1.00 95.81 80 GLU A O 1
ATOM 655 N N . ARG A 1 81 ? -12.624 -0.584 9.320 1.00 94.94 81 ARG A N 1
ATOM 656 C CA . ARG A 1 81 ? -12.236 0.064 10.580 1.00 94.94 81 ARG A CA 1
ATOM 657 C C . ARG A 1 81 ? -13.323 1.007 11.101 1.00 94.94 81 ARG A C 1
ATOM 659 O O . ARG A 1 81 ? -13.588 1.022 12.301 1.00 94.94 81 ARG A O 1
ATOM 666 N N . GLU A 1 82 ? -13.927 1.809 10.228 1.00 94.06 82 GLU A N 1
ATOM 667 C CA . GLU A 1 82 ? -15.024 2.712 10.599 1.00 94.06 82 GLU A CA 1
ATOM 668 C C . GLU A 1 82 ? -16.247 1.933 11.100 1.00 94.06 82 GLU A C 1
ATOM 670 O O . GLU A 1 82 ? -16.819 2.294 12.131 1.00 94.06 82 GLU A O 1
ATOM 675 N N . GLY A 1 83 ? -16.592 0.824 10.436 1.00 93.81 83 GLY A N 1
ATOM 676 C CA . GLY A 1 83 ? -17.647 -0.088 10.882 1.00 93.81 83 GLY A CA 1
ATOM 677 C C . GLY A 1 83 ? -17.364 -0.675 12.266 1.00 93.81 83 GLY A C 1
ATOM 678 O O . GLY A 1 83 ? -18.187 -0.552 13.168 1.00 93.81 83 GLY A O 1
ATOM 679 N N . GLN A 1 84 ? -16.159 -1.210 12.480 1.00 93.88 84 GLN A N 1
ATOM 680 C CA . GLN A 1 84 ? -15.750 -1.770 13.775 1.00 93.88 84 GLN A CA 1
ATOM 681 C C . GLN A 1 84 ? -15.800 -0.740 14.914 1.00 93.88 84 GLN A C 1
ATOM 683 O O . GLN A 1 84 ? -16.220 -1.063 16.025 1.00 93.88 84 GLN A O 1
ATOM 688 N N . LEU A 1 85 ? -15.386 0.505 14.656 1.00 93.38 85 LEU A N 1
ATOM 689 C CA . LEU A 1 85 ? -15.477 1.590 15.637 1.00 93.38 85 LEU A CA 1
ATOM 690 C C . LEU A 1 85 ? -16.931 1.946 15.969 1.00 93.38 85 LEU A C 1
ATOM 692 O O . LEU A 1 85 ? -17.239 2.217 17.131 1.00 93.38 85 LEU A O 1
ATOM 696 N N . SER A 1 86 ? -17.817 1.933 14.971 1.00 94.06 86 SER A N 1
ATOM 697 C CA . SER A 1 86 ? -19.254 2.137 15.169 1.00 94.06 86 SER A CA 1
ATOM 698 C C . SER A 1 86 ? -19.859 1.034 16.039 1.00 94.06 86 SER A C 1
ATOM 700 O O . SER A 1 86 ? -20.538 1.338 17.020 1.00 94.06 86 SER A O 1
ATOM 702 N N . ASP A 1 87 ? -19.559 -0.230 15.739 1.00 94.62 87 ASP A N 1
ATOM 703 C CA . ASP A 1 87 ? -20.049 -1.381 16.504 1.00 94.62 87 ASP A CA 1
ATOM 704 C C . ASP A 1 87 ? -19.562 -1.332 17.958 1.00 94.62 87 ASP A C 1
ATOM 706 O O 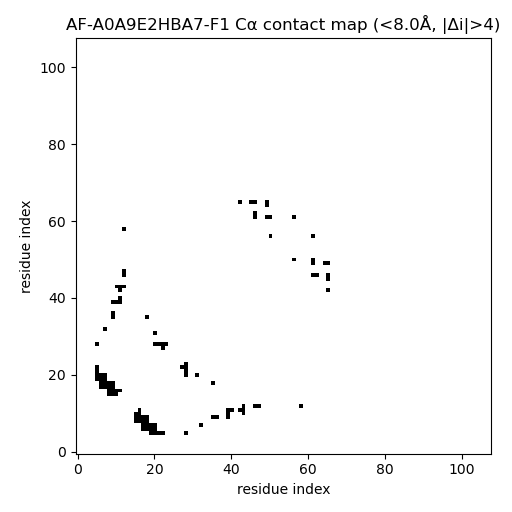. ASP A 1 87 ? -20.332 -1.546 18.898 1.00 94.62 87 ASP A O 1
ATOM 710 N N . PHE A 1 88 ? -18.285 -0.990 18.157 1.00 94.25 88 PHE A N 1
ATOM 711 C CA . PHE A 1 88 ? -17.707 -0.842 19.489 1.00 94.25 88 PHE A CA 1
ATOM 712 C C . PHE A 1 88 ? -18.379 0.283 20.281 1.00 94.25 88 PHE A C 1
ATOM 714 O O . PHE A 1 88 ? -18.694 0.108 21.459 1.00 94.25 88 PHE A O 1
ATOM 721 N N . ARG A 1 89 ? -18.644 1.425 19.635 1.00 94.25 89 ARG A N 1
ATOM 722 C CA . ARG A 1 89 ? -19.353 2.548 20.254 1.00 94.25 89 ARG A CA 1
ATOM 723 C C . ARG A 1 89 ? -20.777 2.166 20.641 1.00 94.25 89 ARG A C 1
ATOM 725 O O . ARG A 1 89 ? -21.179 2.422 21.768 1.00 94.25 89 ARG A O 1
ATOM 732 N N . GLN A 1 90 ? -21.502 1.492 19.753 1.00 95.06 90 GLN A N 1
ATOM 733 C CA . GLN A 1 90 ? -22.8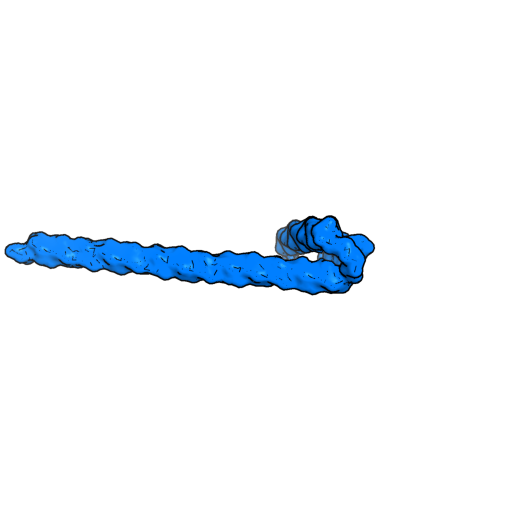62 1.048 20.036 1.00 95.06 90 GLN A CA 1
ATOM 734 C C . GLN A 1 90 ? -22.905 0.042 21.193 1.00 95.06 90 GLN A C 1
ATOM 736 O O . GLN A 1 90 ? -23.800 0.099 22.034 1.00 95.06 90 GLN A O 1
ATOM 741 N N . LEU A 1 91 ? -21.926 -0.863 21.280 1.00 93.75 91 LEU A N 1
ATOM 742 C CA . LEU A 1 91 ? -21.803 -1.765 22.422 1.00 93.75 91 LEU A CA 1
ATOM 743 C C . LEU A 1 91 ? -21.527 -1.002 23.726 1.00 93.75 91 LEU A C 1
ATOM 745 O O . LEU A 1 91 ? -22.131 -1.325 24.747 1.00 93.75 91 LEU A O 1
ATOM 749 N N . ALA A 1 92 ? -20.636 -0.008 23.699 1.00 95.38 92 ALA A N 1
ATOM 750 C CA . ALA A 1 92 ? -20.323 0.811 24.866 1.00 95.38 92 ALA A CA 1
ATOM 751 C C . ALA A 1 92 ? -21.550 1.594 25.363 1.00 95.38 92 ALA A C 1
ATOM 753 O O . ALA A 1 92 ? -21.842 1.548 26.558 1.00 95.38 92 ALA A O 1
ATOM 754 N N . ASP A 1 93 ? -22.299 2.222 24.453 1.00 95.19 93 ASP A N 1
ATOM 755 C CA . ASP A 1 93 ? -23.526 2.961 24.773 1.00 95.19 93 ASP A CA 1
ATOM 756 C C . ASP A 1 93 ? -24.589 2.018 25.374 1.00 95.19 93 ASP A C 1
ATOM 758 O O . ASP A 1 93 ? -25.095 2.261 26.467 1.00 95.19 93 ASP A O 1
ATOM 762 N N . ASN A 1 94 ? -24.825 0.855 24.751 1.00 95.25 94 ASN A N 1
ATOM 763 C CA . ASN A 1 94 ? -25.758 -0.154 25.272 1.00 95.25 94 ASN A CA 1
ATOM 764 C C . ASN A 1 94 ? -25.374 -0.669 26.672 1.00 95.25 94 ASN A C 1
ATOM 766 O O . ASN A 1 94 ? -26.239 -1.025 27.476 1.00 95.25 94 ASN A O 1
ATOM 770 N N . LEU A 1 95 ? -24.076 -0.798 26.960 1.00 93.38 95 LEU A N 1
ATOM 771 C CA . LEU A 1 95 ? -23.603 -1.221 28.278 1.00 93.38 95 LEU A CA 1
ATOM 772 C C . LEU A 1 95 ? -23.788 -0.115 29.322 1.00 93.38 95 LEU A C 1
ATOM 774 O O . LEU A 1 95 ? -24.170 -0.434 30.449 1.00 93.38 95 LEU A O 1
ATOM 778 N N . ALA A 1 96 ? -23.552 1.146 28.954 1.00 93.75 96 ALA A N 1
ATOM 779 C CA . ALA A 1 96 ? -23.786 2.296 29.822 1.00 93.75 96 ALA A CA 1
ATOM 780 C C . ALA A 1 96 ? -25.269 2.404 30.209 1.00 93.75 96 ALA A C 1
ATOM 782 O O . ALA A 1 96 ? -25.582 2.419 31.399 1.00 93.75 96 ALA A O 1
ATOM 783 N N . ASP A 1 97 ? -26.173 2.316 29.228 1.00 94.06 97 ASP A N 1
ATOM 784 C CA . ASP A 1 97 ? -27.624 2.363 29.456 1.00 94.06 97 ASP A CA 1
ATOM 785 C C . ASP A 1 97 ? -28.088 1.277 30.442 1.00 94.06 97 ASP A C 1
ATOM 787 O O . ASP A 1 97 ? -28.892 1.520 31.345 1.00 94.06 97 ASP A O 1
ATOM 791 N N . ARG A 1 98 ? -27.538 0.061 30.322 1.00 94.12 98 ARG A N 1
ATOM 792 C CA . ARG A 1 98 ? -27.861 -1.055 31.228 1.00 94.12 98 ARG A CA 1
ATOM 793 C C . ARG A 1 98 ? -27.345 -0.851 32.650 1.00 94.12 98 ARG A C 1
ATOM 795 O O . ARG A 1 98 ? -27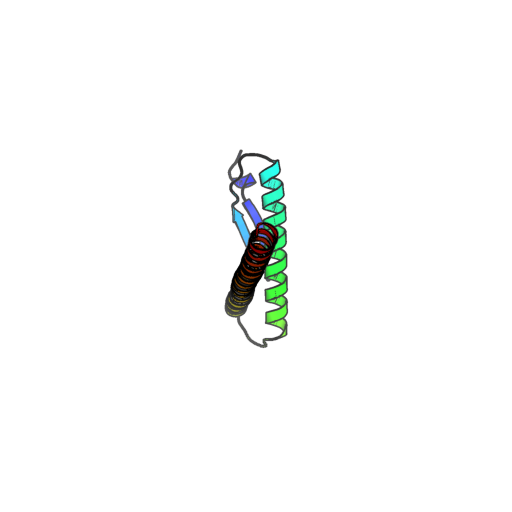.951 -1.369 33.590 1.00 94.12 98 ARG A O 1
ATOM 802 N N . ILE A 1 99 ? -26.209 -0.176 32.817 1.00 93.69 99 ILE A N 1
ATOM 803 C CA . ILE A 1 99 ? -25.676 0.161 34.143 1.00 93.69 99 ILE A CA 1
ATOM 804 C C . ILE A 1 99 ? -26.582 1.205 34.797 1.00 93.69 99 ILE A C 1
ATOM 806 O O . ILE A 1 99 ? -26.990 1.008 35.944 1.00 93.69 99 ILE A O 1
ATOM 810 N N . ASP A 1 100 ? -26.956 2.248 34.057 1.00 92.00 100 ASP A N 1
ATOM 811 C CA . ASP A 1 100 ? -27.833 3.312 34.548 1.00 92.00 100 ASP A CA 1
ATOM 812 C C . ASP A 1 100 ? -29.211 2.770 34.952 1.00 92.00 100 ASP A C 1
ATOM 814 O O . ASP A 1 100 ? -29.699 3.068 36.047 1.00 92.00 100 ASP A O 1
ATOM 818 N N . GLU A 1 101 ? -29.803 1.883 34.144 1.00 92.00 101 GLU A N 1
ATOM 819 C CA . GLU A 1 101 ? -31.066 1.208 34.474 1.00 92.00 101 GLU A CA 1
ATOM 820 C C . GLU A 1 101 ? -30.970 0.440 35.805 1.00 92.00 101 GLU A C 1
ATOM 822 O O . GLU A 1 101 ? -31.852 0.533 36.667 1.00 92.00 101 GLU A O 1
ATOM 827 N N . LYS A 1 102 ? -29.873 -0.300 36.015 1.00 89.25 102 LYS A N 1
ATOM 828 C CA . LYS A 1 102 ? -29.671 -1.077 37.244 1.00 89.25 102 LYS A CA 1
ATOM 829 C C . LYS A 1 102 ? -29.455 -0.191 38.467 1.00 89.25 102 LYS A C 1
ATOM 831 O O . LYS A 1 102 ? -30.016 -0.504 39.517 1.00 89.25 102 LYS A O 1
ATOM 836 N N . LEU A 1 103 ? -28.714 0.909 38.341 1.00 86.12 103 LEU A N 1
ATOM 837 C CA . LEU A 1 103 ? -28.485 1.866 39.430 1.00 86.12 103 LEU A CA 1
ATOM 838 C C . LEU A 1 103 ? -29.772 2.587 39.858 1.00 86.12 103 LEU A C 1
ATOM 840 O O . LEU A 1 103 ? -30.023 2.739 41.057 1.00 86.12 103 LEU A O 1
ATOM 844 N N . LEU A 1 104 ? -30.615 2.970 38.894 1.00 80.69 104 LEU A N 1
ATOM 845 C CA . LEU A 1 104 ? -31.922 3.576 39.157 1.00 80.69 104 LEU A CA 1
ATOM 846 C C . LEU A 1 104 ? -32.868 2.595 39.861 1.00 80.69 104 LEU A C 1
ATOM 848 O O . LEU A 1 104 ? -33.538 2.972 40.819 1.00 80.69 104 LEU A O 1
ATOM 852 N N . SER A 1 105 ? -32.876 1.324 39.445 1.00 82.00 105 SER A N 1
ATOM 853 C CA . SER A 1 105 ? -33.728 0.294 40.058 1.00 82.00 105 SE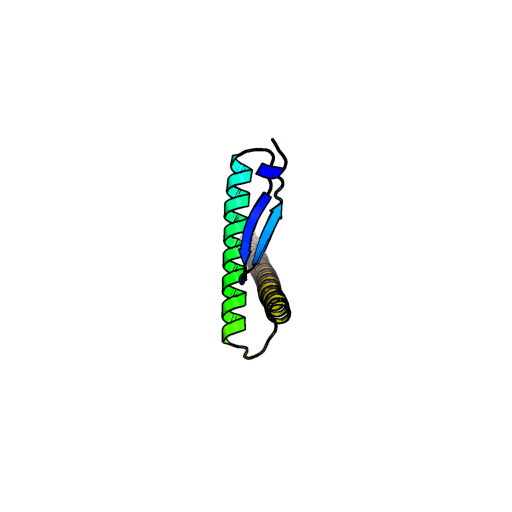R A CA 1
ATOM 854 C C . SER A 1 105 ? -33.300 -0.144 41.466 1.00 82.00 105 SER A C 1
ATOM 856 O O . SER A 1 105 ? -34.109 -0.715 42.187 1.00 82.00 105 SER A O 1
ATOM 858 N N . ALA A 1 106 ? -32.044 0.095 41.859 1.00 70.56 106 ALA A N 1
ATOM 859 C CA . ALA A 1 106 ? -31.506 -0.269 43.175 1.00 70.56 106 ALA A CA 1
ATOM 860 C C . ALA A 1 106 ? -31.616 0.859 44.220 1.00 70.56 106 ALA A C 1
ATOM 862 O O . ALA A 1 106 ? -31.342 0.628 45.396 1.00 70.56 106 ALA A O 1
ATOM 863 N N . SER A 1 107 ? -31.978 2.073 43.789 1.00 63.84 107 SER A N 1
ATOM 864 C CA . SER A 1 107 ? -32.086 3.266 44.644 1.00 63.84 107 SER A CA 1
ATOM 865 C C . SER A 1 107 ? -33.534 3.630 45.013 1.00 63.84 107 SER A C 1
ATOM 867 O O . SER A 1 107 ? -33.742 4.626 45.708 1.00 63.84 107 SER A O 1
ATOM 869 N N . GLY A 1 108 ? -34.521 2.855 44.544 1.00 51.31 108 GLY A N 1
ATOM 870 C CA . GLY A 1 108 ? -35.939 2.944 44.921 1.00 51.31 108 GLY A CA 1
ATOM 871 C C . GLY A 1 108 ? -36.379 1.716 45.703 1.00 51.31 108 GLY A C 1
ATOM 872 O O . GLY A 1 108 ? -37.247 1.884 46.587 1.00 51.31 108 GLY A O 1
#